Protein AF-A0A534KXR2-F1 (afdb_monomer_lite)

Foldseek 3Di:
DDDPVVVVVVLVVLVVVCVVVVHDSLVSLVVDPVNCVPDPSVRSVCVPDVVNVCPCVVVVVVVVVVVVD

Radius of gyration: 16.55 Å; chains: 1; bounding box: 36×24×47 Å

Sequence (69 aa):
GIGRQEAHKLVREATQKARAKEIHLRDALLAEPKVTKLLSKKEIEAAMDPNAYLGESFAIVDAVVKRVR

pLDDT: mean 92.41, std 4.61, range [66.31, 96.62]

Secondary structure (DSSP, 8-state):
---HHHHHHHHHHHHHHHHHTT--HHHHHHT-HHHHTTS-HHHHHHHT-GGGG-TTHHHHHHHHHHHH-

Structure (mmCIF, N/CA/C/O backbone):
data_AF-A0A534KXR2-F1
#
_entry.id   AF-A0A534KXR2-F1
#
loop_
_atom_site.group_PDB
_atom_site.id
_atom_site.type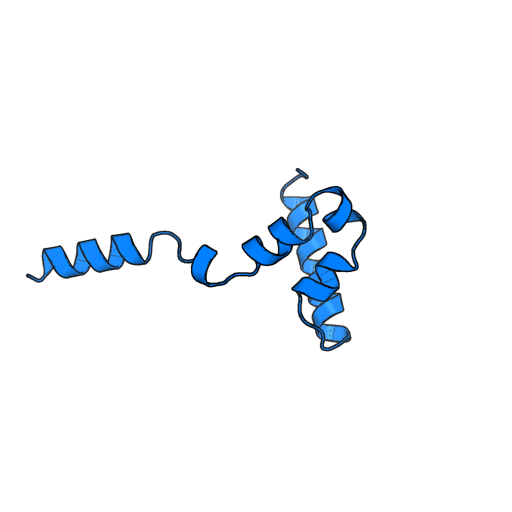_symbol
_atom_site.label_atom_id
_atom_site.label_alt_id
_atom_site.label_comp_id
_atom_site.label_asym_id
_atom_site.label_entity_id
_atom_site.label_seq_id
_atom_site.pdbx_PDB_ins_code
_atom_site.Cartn_x
_atom_site.Cartn_y
_atom_site.Cartn_z
_atom_site.occupancy
_atom_site.B_iso_or_equiv
_atom_site.auth_seq_id
_atom_site.auth_comp_id
_atom_site.auth_asym_id
_atom_site.auth_atom_id
_atom_site.pdbx_PDB_model_num
ATOM 1 N N . GLY A 1 1 ? -10.826 10.182 -1.271 1.00 70.69 1 GLY A N 1
ATOM 2 C CA . GLY A 1 1 ? -9.447 9.987 -0.776 1.00 70.69 1 GLY A CA 1
ATOM 3 C C . GLY A 1 1 ? -9.134 10.988 0.322 1.00 70.69 1 GLY A C 1
ATOM 4 O O . GLY A 1 1 ? -9.947 11.873 0.554 1.00 70.69 1 GLY A O 1
ATOM 5 N N . ILE A 1 2 ? -7.990 10.841 0.990 1.00 87.19 2 ILE A N 1
ATOM 6 C CA . ILE A 1 2 ? -7.511 11.731 2.068 1.00 87.19 2 ILE A CA 1
ATOM 7 C C . ILE A 1 2 ? -6.224 12.446 1.647 1.00 87.19 2 ILE A C 1
ATOM 9 O O . ILE A 1 2 ? -5.579 12.049 0.675 1.00 87.19 2 ILE A O 1
ATOM 13 N N . GLY A 1 3 ? -5.846 13.504 2.366 1.00 93.25 3 GLY A N 1
ATOM 14 C CA . GLY A 1 3 ? -4.618 14.247 2.083 1.00 93.25 3 GLY A CA 1
ATOM 15 C C . GLY A 1 3 ? -3.368 13.371 2.225 1.00 93.25 3 GLY A C 1
ATOM 16 O O . GLY A 1 3 ? -3.303 12.507 3.097 1.00 93.25 3 GLY A O 1
ATOM 17 N N . ARG A 1 4 ? -2.339 13.613 1.400 1.00 93.00 4 ARG A N 1
ATOM 18 C CA . ARG A 1 4 ? -1.102 12.802 1.360 1.00 93.00 4 ARG A CA 1
ATOM 19 C C . ARG A 1 4 ? -0.452 12.605 2.735 1.00 93.00 4 ARG A C 1
ATOM 21 O O . ARG A 1 4 ? -0.005 11.507 3.045 1.00 93.00 4 ARG A O 1
ATOM 28 N N . GLN A 1 5 ? -0.394 13.660 3.548 1.00 93.56 5 GLN A N 1
ATOM 29 C CA . GLN A 1 5 ? 0.205 13.603 4.887 1.00 93.56 5 GLN A CA 1
ATOM 30 C C . GLN A 1 5 ? -0.608 12.724 5.841 1.00 93.56 5 GLN A C 1
ATOM 32 O O . GLN A 1 5 ? -0.047 11.922 6.586 1.00 93.56 5 GLN A O 1
ATOM 37 N N . GLU A 1 6 ? -1.933 12.834 5.777 1.00 91.62 6 GLU A N 1
ATOM 38 C CA . GLU A 1 6 ? -2.841 12.019 6.577 1.00 91.62 6 GLU A CA 1
ATOM 39 C C . GLU A 1 6 ? -2.780 10.547 6.154 1.00 91.62 6 GLU A C 1
ATOM 41 O O . GLU A 1 6 ? -2.656 9.674 7.010 1.00 91.62 6 GLU A O 1
ATOM 46 N N . ALA A 1 7 ? -2.748 10.275 4.845 1.00 92.44 7 ALA A N 1
ATOM 47 C CA . ALA A 1 7 ? -2.561 8.931 4.303 1.00 92.44 7 ALA A CA 1
ATOM 48 C C . ALA A 1 7 ? -1.250 8.306 4.784 1.00 92.44 7 ALA A C 1
ATOM 50 O O . ALA A 1 7 ? -1.237 7.187 5.292 1.00 92.44 7 ALA A O 1
ATOM 51 N N . HIS A 1 8 ? -0.147 9.048 4.675 1.00 93.31 8 HIS A N 1
ATOM 52 C CA . HIS A 1 8 ? 1.162 8.571 5.100 1.00 93.31 8 HIS A CA 1
ATOM 53 C C . HIS A 1 8 ? 1.206 8.279 6.606 1.00 93.31 8 HIS A C 1
ATOM 55 O O . HIS A 1 8 ? 1.720 7.239 7.022 1.00 93.31 8 HIS A O 1
ATOM 61 N N . LYS A 1 9 ? 0.634 9.167 7.432 1.00 94.50 9 LYS A N 1
ATOM 62 C CA . LYS A 1 9 ? 0.531 8.956 8.881 1.00 94.50 9 LYS A CA 1
ATOM 63 C C . LYS A 1 9 ? -0.262 7.687 9.196 1.00 94.50 9 LYS A C 1
ATOM 65 O O . LYS A 1 9 ? 0.195 6.866 9.985 1.00 94.50 9 LYS A O 1
ATOM 70 N N . LEU A 1 10 ? -1.403 7.508 8.541 1.00 93.19 10 LEU A N 1
ATOM 71 C CA . LEU A 1 10 ? -2.284 6.371 8.756 1.00 93.19 10 LEU A CA 1
ATOM 72 C C . LEU A 1 10 ? -1.608 5.041 8.381 1.00 93.19 10 LEU A C 1
ATOM 74 O O . LEU A 1 10 ? -1.657 4.085 9.154 1.00 93.19 10 LEU A O 1
ATOM 78 N N . VAL A 1 11 ? -0.920 4.984 7.235 1.00 93.31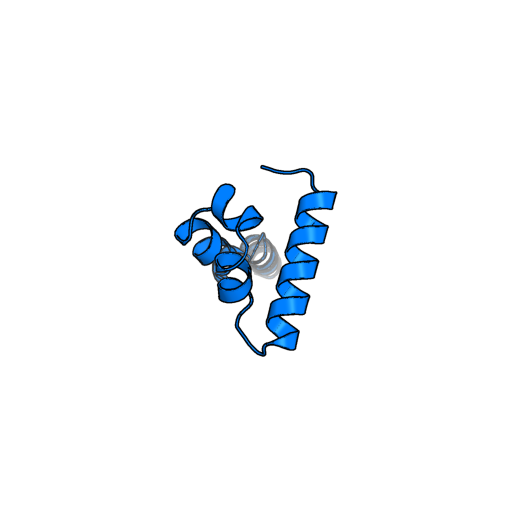 11 VAL A N 1
ATOM 79 C CA . VAL A 1 11 ? -0.176 3.781 6.822 1.00 93.31 11 VAL A CA 1
ATOM 80 C C . VAL A 1 11 ? 0.954 3.488 7.806 1.00 93.31 11 VAL A C 1
ATOM 82 O O . VAL A 1 11 ? 1.149 2.341 8.198 1.00 93.31 11 VAL A O 1
ATOM 85 N N . ARG A 1 12 ? 1.668 4.518 8.271 1.00 94.94 12 ARG A N 1
ATOM 86 C CA . ARG A 1 12 ? 2.736 4.357 9.264 1.00 94.94 12 ARG A CA 1
ATOM 87 C C . ARG A 1 12 ? 2.221 3.761 10.576 1.00 94.94 12 ARG A C 1
ATOM 89 O O . ARG A 1 12 ? 2.854 2.852 11.111 1.00 94.94 12 ARG A O 1
ATOM 96 N N . GLU A 1 13 ? 1.088 4.243 11.079 1.00 94.50 13 GLU A N 1
ATOM 97 C CA . GLU A 1 13 ? 0.441 3.700 12.280 1.00 94.50 13 GLU A CA 1
ATOM 98 C C . GLU A 1 13 ? 0.016 2.238 12.078 1.00 94.50 13 GLU A C 1
ATOM 100 O O . GLU A 1 13 ? 0.262 1.399 12.948 1.00 94.50 13 GLU A O 1
ATOM 105 N N . ALA A 1 14 ? -0.558 1.903 10.918 1.00 94.06 14 ALA A N 1
ATOM 106 C CA . ALA A 1 14 ? -0.931 0.530 10.579 1.00 94.06 14 ALA A CA 1
ATOM 107 C C . ALA A 1 14 ? 0.289 -0.405 10.534 1.00 94.06 14 ALA A C 1
ATOM 109 O O . ALA A 1 14 ? 0.246 -1.490 11.111 1.00 94.06 14 ALA A O 1
ATOM 110 N N . THR A 1 15 ? 1.406 0.029 9.945 1.00 94.50 15 THR A N 1
ATOM 111 C CA . THR A 1 15 ? 2.658 -0.744 9.908 1.00 94.50 15 THR A CA 1
ATOM 112 C C . THR A 1 15 ? 3.245 -0.963 11.298 1.00 94.50 15 THR A C 1
ATOM 114 O O . THR A 1 15 ? 3.696 -2.064 11.611 1.00 94.50 15 THR A O 1
ATOM 117 N N . GLN A 1 16 ? 3.209 0.049 12.167 1.00 95.44 16 GLN A N 1
ATOM 118 C CA . GLN A 1 16 ? 3.653 -0.099 13.554 1.00 95.44 16 GLN A CA 1
ATOM 119 C C . GLN A 1 16 ? 2.791 -1.111 14.317 1.00 95.44 16 GLN A C 1
ATOM 121 O O . GLN A 1 16 ? 3.337 -1.979 14.998 1.00 95.44 16 GLN A O 1
ATOM 126 N N . LYS A 1 17 ? 1.461 -1.048 14.160 1.00 94.19 17 LYS A N 1
ATOM 127 C CA . LYS A 1 17 ? 0.524 -2.021 14.746 1.00 94.19 17 LYS A CA 1
ATOM 128 C C . LYS A 1 17 ? 0.771 -3.434 14.213 1.00 94.19 17 LYS A C 1
ATOM 130 O O . LYS A 1 17 ? 0.799 -4.370 15.006 1.00 94.19 17 LYS A O 1
ATOM 135 N N . ALA A 1 18 ? 0.962 -3.579 12.902 1.00 95.62 18 ALA A N 1
ATOM 136 C CA . ALA A 1 18 ? 1.232 -4.860 12.256 1.00 95.62 18 ALA A CA 1
ATOM 137 C C . ALA A 1 18 ? 2.505 -5.502 12.816 1.00 95.62 18 ALA A C 1
ATOM 139 O O . ALA A 1 18 ? 2.483 -6.651 13.244 1.00 95.62 18 ALA A O 1
ATOM 140 N N . ARG A 1 19 ? 3.584 -4.715 12.916 1.00 95.50 19 ARG A N 1
ATOM 141 C CA . ARG A 1 19 ? 4.863 -5.165 13.473 1.00 95.50 19 ARG A CA 1
ATOM 142 C C . ARG A 1 19 ? 4.753 -5.544 14.948 1.00 95.50 19 ARG A C 1
ATOM 144 O O . ARG A 1 19 ? 5.266 -6.581 15.336 1.00 95.50 19 ARG A O 1
ATOM 151 N N . ALA A 1 20 ? 4.092 -4.721 15.763 1.00 95.75 20 ALA A N 1
ATOM 152 C CA . ALA A 1 20 ? 3.948 -4.974 17.198 1.00 95.75 20 ALA A CA 1
ATOM 153 C C . ALA A 1 20 ? 3.119 -6.230 17.511 1.00 95.75 20 ALA A C 1
ATOM 155 O O . ALA A 1 20 ? 3.298 -6.830 18.564 1.00 95.75 20 ALA A O 1
ATOM 156 N N . LYS A 1 21 ? 2.202 -6.603 16.612 1.00 94.12 21 LYS A N 1
ATOM 157 C CA . LYS A 1 21 ? 1.336 -7.781 16.747 1.00 94.12 21 LYS A CA 1
ATOM 158 C C . LYS A 1 21 ? 1.804 -8.983 15.921 1.00 94.12 21 LYS A C 1
ATOM 160 O O . LYS A 1 21 ? 1.107 -9.988 15.922 1.00 94.12 21 LYS A O 1
ATOM 165 N N . GLU A 1 22 ? 2.917 -8.857 15.195 1.00 95.62 22 GLU A N 1
ATOM 166 C CA . GLU A 1 22 ? 3.428 -9.865 14.252 1.00 95.62 22 GLU A CA 1
ATOM 167 C C . GLU A 1 22 ? 2.372 -10.369 13.249 1.00 95.62 22 GLU A C 1
ATOM 169 O O . GLU A 1 22 ? 2.306 -11.547 12.907 1.00 95.62 22 GLU A O 1
ATOM 174 N N . ILE A 1 23 ? 1.534 -9.455 12.754 1.00 95.56 23 ILE A N 1
ATOM 175 C CA . ILE A 1 23 ? 0.508 -9.745 11.744 1.00 95.56 23 ILE A CA 1
ATOM 176 C C . ILE A 1 23 ? 0.859 -9.110 10.401 1.00 95.56 23 ILE A C 1
ATOM 178 O O . ILE A 1 23 ? 1.650 -8.167 10.313 1.00 95.56 23 ILE A O 1
ATOM 182 N N . HIS A 1 24 ? 0.215 -9.586 9.338 1.00 93.81 24 HIS A N 1
ATOM 183 C CA . HIS A 1 24 ? 0.366 -9.003 8.013 1.00 93.81 24 HIS A CA 1
ATOM 184 C C . HIS A 1 24 ? -0.189 -7.566 7.971 1.00 93.81 24 HIS A C 1
ATOM 186 O O . HIS A 1 24 ? -1.239 -7.274 8.550 1.00 93.81 24 HIS A O 1
ATOM 192 N N . LEU A 1 25 ? 0.468 -6.661 7.230 1.00 93.12 25 LEU A N 1
ATOM 193 C CA . LEU A 1 25 ? 0.032 -5.259 7.100 1.00 93.12 25 LEU A CA 1
ATOM 194 C C . LEU A 1 25 ? -1.408 -5.146 6.579 1.00 93.12 25 LEU A C 1
ATOM 196 O O . LEU A 1 25 ? -2.184 -4.341 7.086 1.00 93.12 25 LEU A O 1
ATOM 200 N N . ARG A 1 26 ? -1.783 -5.999 5.617 1.00 93.25 26 ARG A N 1
ATOM 201 C CA . ARG A 1 26 ? -3.169 -6.134 5.129 1.00 93.25 26 ARG A CA 1
ATOM 202 C C . ARG A 1 26 ? -4.169 -6.271 6.278 1.00 93.25 26 ARG A C 1
ATOM 204 O O . ARG A 1 26 ? -5.181 -5.581 6.286 1.00 93.25 26 ARG A O 1
ATOM 211 N N . ASP A 1 27 ? -3.889 -7.139 7.244 1.00 93.19 27 ASP A N 1
ATOM 212 C CA . ASP A 1 27 ? -4.830 -7.438 8.322 1.00 93.19 27 ASP A CA 1
ATOM 213 C C . ASP A 1 27 ? -4.914 -6.257 9.303 1.00 93.19 27 ASP A C 1
ATOM 215 O O . ASP A 1 27 ? -5.996 -5.910 9.775 1.00 93.19 27 ASP A O 1
ATOM 219 N N . ALA A 1 28 ? -3.798 -5.552 9.525 1.00 93.94 28 ALA A N 1
ATOM 220 C CA . ALA A 1 28 ? -3.786 -4.303 10.284 1.00 93.94 28 ALA A CA 1
ATOM 221 C C . ALA A 1 28 ? -4.564 -3.166 9.589 1.00 93.94 28 ALA A C 1
ATOM 223 O O . ALA A 1 28 ? -5.237 -2.393 10.269 1.00 93.94 28 ALA A O 1
ATOM 224 N N . LEU A 1 29 ? -4.505 -3.073 8.256 1.00 93.44 29 LEU A N 1
ATOM 225 C CA . LEU A 1 29 ? -5.271 -2.104 7.462 1.00 93.44 29 LEU A CA 1
ATOM 226 C C . LEU A 1 29 ? -6.772 -2.428 7.458 1.00 93.44 29 LEU A C 1
ATOM 228 O O . LEU A 1 29 ? -7.590 -1.525 7.599 1.00 93.44 29 LEU A O 1
ATOM 232 N N . LEU A 1 30 ? -7.143 -3.708 7.357 1.00 92.75 30 LEU A N 1
ATOM 233 C CA . LEU A 1 30 ? -8.541 -4.153 7.432 1.00 92.75 30 LEU A CA 1
ATOM 234 C C . LEU A 1 30 ? -9.159 -3.935 8.818 1.00 92.75 30 LEU A C 1
ATOM 236 O O . LEU A 1 30 ? -10.365 -3.731 8.930 1.00 92.75 30 LEU A O 1
ATOM 240 N N . ALA A 1 31 ? -8.341 -3.954 9.868 1.00 91.69 31 ALA A N 1
ATOM 241 C CA . ALA A 1 31 ? -8.774 -3.659 11.228 1.00 91.69 31 ALA A CA 1
ATOM 242 C C . ALA A 1 31 ? -8.894 -2.151 11.527 1.00 91.69 31 ALA A C 1
ATOM 244 O O . ALA A 1 31 ? -9.372 -1.797 12.603 1.00 91.69 31 ALA A O 1
ATOM 245 N N . GLU A 1 32 ? -8.458 -1.260 10.627 1.00 92.81 32 GLU A N 1
ATOM 246 C CA . GLU A 1 32 ? -8.478 0.192 10.832 1.00 92.81 32 GLU A CA 1
ATOM 247 C C . GLU A 1 32 ? -9.731 0.825 10.189 1.00 92.81 32 GLU A C 1
ATOM 249 O O . GLU A 1 32 ? -9.807 0.928 8.960 1.00 92.81 32 GLU A O 1
ATOM 254 N N . PRO A 1 33 ? -10.707 1.319 10.981 1.00 90.44 33 PRO A N 1
ATOM 255 C CA . PRO A 1 33 ? -11.965 1.856 10.453 1.00 90.44 33 PRO A CA 1
ATOM 256 C C . PRO A 1 33 ? -11.779 3.037 9.497 1.00 90.44 33 PRO A C 1
ATOM 258 O O . PRO A 1 33 ? -12.567 3.233 8.573 1.00 90.44 33 PRO A O 1
ATOM 261 N N . LYS A 1 34 ? -10.725 3.839 9.698 1.00 90.12 34 LYS A N 1
ATOM 262 C CA . LYS A 1 34 ? -10.403 4.953 8.799 1.00 90.12 34 LYS A CA 1
ATOM 263 C C . LYS A 1 34 ? -9.992 4.475 7.405 1.00 90.12 34 LYS A C 1
ATOM 265 O O . LYS A 1 34 ? -10.280 5.168 6.435 1.00 90.12 34 LYS A O 1
ATOM 270 N N . VAL A 1 35 ? -9.352 3.308 7.300 1.00 90.56 35 VAL A N 1
ATOM 271 C CA . VAL A 1 35 ? -8.980 2.695 6.016 1.00 90.56 35 VAL A CA 1
ATOM 272 C C . VAL A 1 35 ? -10.202 2.075 5.365 1.00 90.56 35 VAL A C 1
ATOM 274 O O . VAL A 1 35 ? -10.485 2.378 4.212 1.00 90.56 35 VAL A O 1
ATOM 277 N N . THR A 1 36 ? -10.952 1.251 6.098 1.00 91.19 36 THR A N 1
ATOM 278 C CA . THR A 1 36 ? -12.091 0.505 5.540 1.00 91.19 36 THR A CA 1
ATOM 279 C C . THR A 1 36 ? -13.271 1.395 5.153 1.00 91.19 36 THR A C 1
ATOM 281 O O . THR A 1 36 ? -14.086 1.013 4.319 1.00 91.19 36 THR A O 1
ATOM 284 N N . LYS A 1 37 ? -13.339 2.618 5.694 1.00 92.81 37 LYS A N 1
ATOM 285 C CA . LYS A 1 37 ? -14.262 3.666 5.231 1.00 92.81 37 LYS A CA 1
ATOM 286 C C . LYS A 1 37 ? -13.884 4.244 3.859 1.00 92.81 37 LYS A C 1
ATOM 288 O O . LYS A 1 37 ? -14.740 4.813 3.189 1.00 92.81 37 LYS A O 1
ATOM 293 N N . LEU A 1 38 ? -12.614 4.155 3.465 1.00 91.69 38 LEU A N 1
ATOM 294 C CA . LEU A 1 38 ? -12.081 4.740 2.230 1.00 91.69 38 LEU A CA 1
ATOM 295 C C . LEU A 1 38 ? -11.808 3.703 1.140 1.00 91.69 38 LEU A C 1
ATOM 297 O O . LEU A 1 38 ? -11.891 4.045 -0.034 1.00 91.69 38 LEU A O 1
ATOM 301 N N . LEU A 1 39 ? -11.441 2.485 1.533 1.00 91.56 39 LEU A N 1
ATOM 302 C CA . LEU A 1 39 ? -11.061 1.389 0.654 1.00 91.56 39 LEU A CA 1
ATOM 303 C C . LEU A 1 39 ? -11.805 0.123 1.070 1.00 91.56 39 LEU A C 1
ATOM 305 O O . LEU A 1 39 ? -11.836 -0.254 2.242 1.00 91.56 39 LEU A O 1
ATOM 309 N N . SER A 1 40 ? -12.369 -0.566 0.092 1.00 92.81 40 SER A N 1
ATOM 310 C C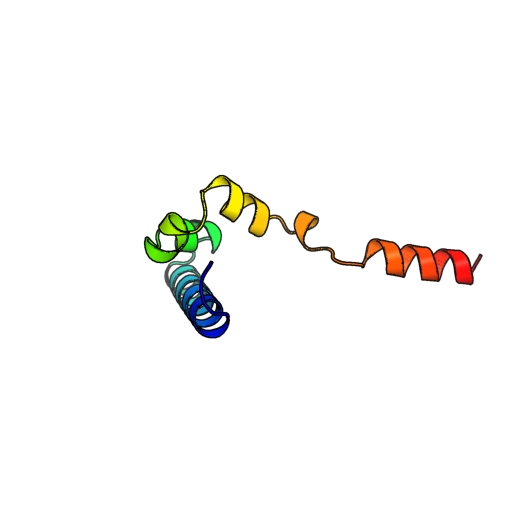A . SER A 1 40 ? -12.920 -1.902 0.254 1.00 92.81 40 SER A CA 1
ATOM 311 C C . SER A 1 40 ? -11.815 -2.935 0.482 1.00 92.81 40 SER A C 1
ATOM 313 O O . SER A 1 40 ? -10.649 -2.739 0.133 1.00 92.81 40 SER A O 1
ATOM 315 N N . LYS A 1 41 ? -12.193 -4.103 1.016 1.00 91.62 41 LYS A N 1
ATOM 316 C CA . LYS A 1 41 ? -11.265 -5.227 1.207 1.00 91.62 41 LYS A CA 1
ATOM 317 C C . LYS A 1 41 ? -10.523 -5.601 -0.083 1.00 91.62 41 LYS A C 1
ATOM 319 O O . LYS A 1 41 ? -9.317 -5.811 -0.039 1.00 91.62 41 LYS A O 1
ATOM 324 N N . LYS A 1 42 ? -11.232 -5.633 -1.217 1.00 92.62 42 LYS A N 1
ATOM 325 C CA . LYS A 1 42 ? -10.649 -5.964 -2.525 1.00 92.62 42 LYS A CA 1
ATOM 326 C C . LYS A 1 42 ? -9.617 -4.932 -2.977 1.00 92.6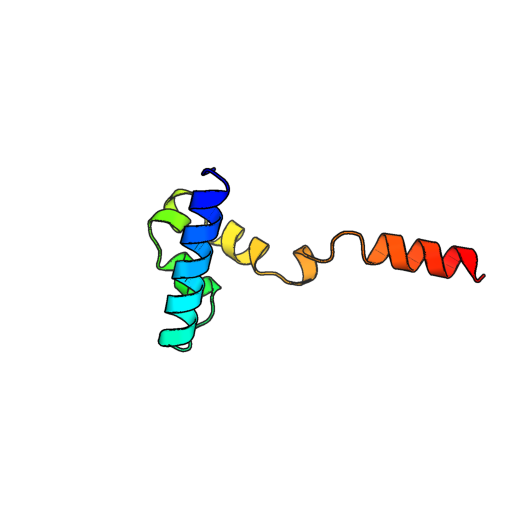2 42 LYS A C 1
ATOM 328 O O . LYS A 1 42 ? -8.586 -5.311 -3.513 1.00 92.62 42 LYS A O 1
ATOM 333 N N . GLU A 1 43 ? -9.871 -3.646 -2.744 1.00 92.31 43 GLU A N 1
ATOM 334 C CA . GLU A 1 43 ? -8.919 -2.580 -3.085 1.00 92.31 43 GLU A CA 1
ATOM 335 C C . GLU A 1 43 ? -7.661 -2.648 -2.214 1.00 92.31 43 GLU A C 1
ATOM 337 O O . GLU A 1 43 ? -6.558 -2.457 -2.717 1.00 92.31 43 GLU A O 1
ATOM 342 N N . ILE A 1 44 ? -7.807 -2.978 -0.927 1.00 91.94 44 ILE A N 1
ATOM 343 C CA . ILE A 1 44 ? -6.666 -3.185 -0.023 1.00 91.94 44 ILE A CA 1
ATOM 344 C C . ILE A 1 44 ? -5.859 -4.415 -0.451 1.00 91.94 44 ILE A C 1
ATOM 346 O O . ILE A 1 44 ? -4.635 -4.360 -0.478 1.00 91.94 44 ILE A O 1
ATOM 350 N N . GLU A 1 45 ? -6.522 -5.519 -0.798 1.00 91.56 45 GLU A N 1
ATOM 351 C CA . GLU A 1 45 ? -5.857 -6.727 -1.300 1.00 91.56 45 GLU A CA 1
ATOM 352 C C . GLU A 1 45 ? -5.107 -6.460 -2.607 1.00 91.56 45 GLU A C 1
ATOM 354 O O . GLU A 1 45 ? -3.942 -6.832 -2.712 1.00 91.56 45 GLU A O 1
ATOM 359 N N . ALA A 1 46 ? -5.723 -5.747 -3.553 1.00 92.19 46 ALA A N 1
ATOM 360 C CA . ALA A 1 46 ? -5.082 -5.356 -4.805 1.00 92.19 46 ALA A CA 1
ATOM 361 C C . ALA A 1 46 ? -3.878 -4.424 -4.579 1.00 92.19 46 ALA A C 1
ATOM 363 O O . ALA A 1 46 ? -2.840 -4.598 -5.208 1.00 92.19 46 ALA A O 1
ATOM 364 N N . ALA A 1 47 ? -3.975 -3.468 -3.650 1.00 90.94 47 ALA A N 1
ATOM 365 C CA . ALA A 1 47 ? -2.868 -2.571 -3.310 1.00 90.94 47 ALA A CA 1
ATOM 366 C C . ALA A 1 47 ? -1.700 -3.277 -2.595 1.00 90.94 47 ALA A C 1
ATOM 368 O O . ALA A 1 47 ? -0.594 -2.741 -2.551 1.00 90.94 47 ALA A O 1
ATOM 369 N N . MET A 1 48 ? -1.944 -4.452 -2.011 1.00 90.81 48 MET A N 1
ATOM 370 C CA . MET A 1 48 ? -0.935 -5.282 -1.347 1.00 90.81 48 MET A CA 1
ATOM 371 C C . MET A 1 48 ? -0.359 -6.369 -2.262 1.00 90.81 48 MET A C 1
ATOM 373 O O . MET A 1 48 ? 0.513 -7.116 -1.818 1.00 90.81 48 MET A O 1
ATOM 377 N N . ASP A 1 49 ? -0.811 -6.467 -3.515 1.00 91.75 49 ASP A N 1
ATOM 378 C CA . ASP A 1 49 ? -0.223 -7.372 -4.499 1.00 91.75 49 ASP A CA 1
ATOM 379 C C . ASP A 1 49 ? 1.106 -6.790 -5.022 1.00 91.75 49 ASP A C 1
ATOM 381 O O . ASP A 1 49 ? 1.105 -5.747 -5.684 1.00 91.75 49 ASP A O 1
ATOM 385 N N . PRO A 1 50 ? 2.256 -7.443 -4.771 1.00 90.06 50 PRO A N 1
ATOM 386 C CA . PRO A 1 50 ? 3.544 -6.966 -5.268 1.00 90.06 50 PRO A C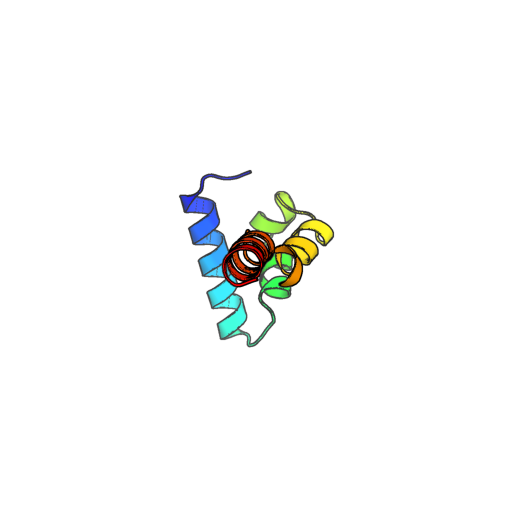A 1
ATOM 387 C C . PRO A 1 50 ? 3.611 -6.915 -6.801 1.00 90.06 50 PRO A C 1
ATOM 389 O O . PRO A 1 50 ? 4.319 -6.071 -7.350 1.00 90.06 50 PRO A O 1
ATOM 392 N N . ASN A 1 51 ? 2.853 -7.760 -7.509 1.00 90.25 51 ASN A N 1
ATOM 393 C CA . ASN A 1 51 ? 2.824 -7.764 -8.974 1.00 90.25 51 ASN A CA 1
ATOM 394 C C . ASN A 1 51 ? 2.123 -6.524 -9.538 1.00 90.25 51 ASN A C 1
ATOM 396 O O . ASN A 1 51 ? 2.432 -6.085 -10.645 1.00 90.25 51 ASN A O 1
ATOM 400 N N . ALA A 1 52 ? 1.215 -5.925 -8.764 1.00 87.69 52 ALA A N 1
ATOM 401 C CA . ALA A 1 52 ? 0.532 -4.690 -9.128 1.00 87.69 52 ALA A CA 1
ATOM 402 C C . ALA A 1 52 ? 1.402 -3.435 -8.907 1.00 87.69 52 ALA A C 1
ATOM 404 O O . ALA A 1 52 ? 0.998 -2.338 -9.293 1.00 87.69 52 ALA A O 1
ATOM 405 N N . TYR A 1 53 ? 2.602 -3.573 -8.322 1.00 90.88 53 TYR A N 1
ATOM 406 C CA . TYR A 1 53 ? 3.479 -2.456 -7.950 1.00 90.88 53 TYR A CA 1
ATOM 407 C C . TYR A 1 53 ? 4.858 -2.495 -8.636 1.00 90.88 53 TYR A C 1
ATOM 409 O O . TYR A 1 53 ? 5.869 -2.073 -8.080 1.00 90.88 53 TYR A O 1
ATOM 417 N N . LEU A 1 54 ? 4.911 -2.995 -9.873 1.00 91.62 54 LEU A N 1
ATOM 418 C CA . LEU A 1 54 ? 6.157 -3.103 -10.647 1.00 91.62 54 LEU A CA 1
ATOM 419 C C . LEU A 1 54 ? 6.546 -1.810 -11.385 1.00 91.62 54 LEU A C 1
ATOM 421 O O . LEU A 1 54 ? 7.676 -1.695 -11.864 1.00 91.62 54 LEU A O 1
ATOM 425 N N . GLY A 1 55 ? 5.647 -0.826 -11.477 1.00 92.06 55 GLY A N 1
ATOM 426 C CA . GLY A 1 55 ? 5.915 0.443 -12.160 1.00 92.06 55 GLY A CA 1
ATOM 427 C C . GLY A 1 55 ? 6.387 0.241 -13.605 1.00 92.06 55 GLY A C 1
ATOM 428 O O . GLY A 1 55 ? 5.858 -0.594 -14.334 1.00 92.06 55 GLY A O 1
ATOM 429 N N . GLU A 1 56 ? 7.422 0.978 -14.009 1.00 93.88 56 GLU A N 1
ATOM 430 C CA . GLU A 1 56 ? 8.003 0.901 -15.359 1.00 93.88 56 GLU A CA 1
ATOM 431 C C . GLU A 1 56 ? 9.076 -0.187 -15.516 1.00 93.88 56 GLU A C 1
ATOM 433 O O . GLU A 1 56 ? 9.779 -0.213 -16.524 1.00 93.88 56 GLU A O 1
ATOM 438 N N . SER A 1 57 ? 9.211 -1.109 -14.554 1.00 94.38 57 SER A N 1
ATOM 439 C CA . SER A 1 57 ? 10.276 -2.125 -14.570 1.00 94.38 57 SER A CA 1
ATOM 440 C C . SER A 1 57 ? 10.350 -2.882 -15.901 1.00 94.38 57 SER A C 1
ATOM 442 O O . SER A 1 57 ? 11.432 -3.024 -16.463 1.00 94.38 57 SER A O 1
ATOM 444 N N . PHE A 1 58 ? 9.206 -3.295 -16.458 1.00 92.56 58 PHE A N 1
ATOM 445 C CA . PHE A 1 58 ? 9.159 -3.959 -17.766 1.00 92.56 58 PHE A CA 1
ATOM 446 C C . PHE A 1 58 ? 9.605 -3.051 -18.914 1.00 92.56 58 PHE A C 1
ATOM 448 O O . PHE A 1 58 ? 10.420 -3.463 -19.732 1.00 92.56 58 PHE A O 1
ATOM 455 N N . ALA A 1 59 ? 9.122 -1.807 -18.953 1.00 94.81 59 ALA A N 1
ATOM 456 C CA . ALA A 1 59 ? 9.472 -0.860 -20.010 1.00 94.81 59 ALA A CA 1
ATOM 457 C C . ALA A 1 59 ? 10.975 -0.541 -20.010 1.00 94.81 59 ALA A C 1
ATOM 459 O O . ALA A 1 59 ? 11.597 -0.460 -21.070 1.00 94.81 59 ALA A O 1
ATOM 460 N N . ILE A 1 60 ? 11.572 -0.416 -18.821 1.00 96.06 60 ILE A N 1
ATOM 461 C CA . ILE A 1 60 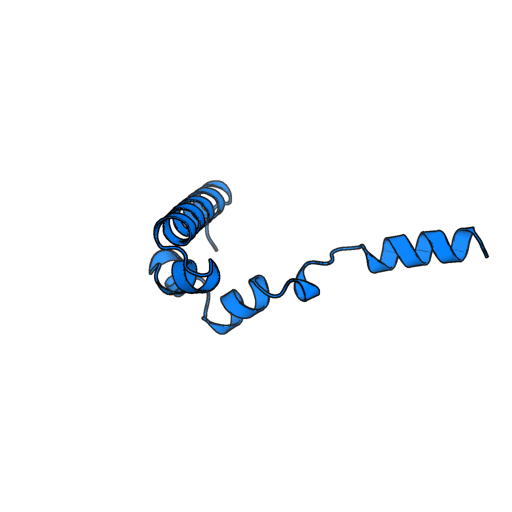? 13.009 -0.198 -18.645 1.00 96.06 60 ILE A CA 1
ATOM 462 C C . ILE A 1 60 ? 13.795 -1.414 -19.144 1.00 96.06 60 ILE A C 1
ATOM 464 O O . ILE A 1 60 ? 14.734 -1.251 -19.925 1.00 96.06 60 ILE A O 1
ATOM 468 N N . VAL A 1 61 ? 13.408 -2.628 -18.736 1.00 96.19 61 VAL A N 1
ATOM 469 C CA . VAL A 1 61 ? 14.059 -3.869 -19.189 1.00 96.19 61 VAL A CA 1
ATOM 470 C C . VAL A 1 61 ? 13.972 -3.998 -20.710 1.00 96.19 61 VAL A C 1
ATOM 472 O O . VAL A 1 61 ? 14.994 -4.221 -21.359 1.00 96.19 61 VAL A O 1
ATOM 475 N N . ASP A 1 62 ? 12.798 -3.773 -21.296 1.00 96.56 62 ASP A N 1
ATOM 476 C CA . ASP A 1 62 ? 12.598 -3.828 -22.745 1.00 96.56 62 ASP A CA 1
ATOM 477 C C . ASP A 1 62 ? 13.452 -2.796 -23.488 1.00 96.56 62 ASP A C 1
ATOM 479 O O . ASP A 1 62 ? 14.029 -3.104 -24.535 1.00 96.56 62 ASP A O 1
ATOM 483 N N . ALA A 1 63 ? 13.565 -1.575 -22.959 1.00 96.62 63 ALA A N 1
ATOM 484 C CA . ALA A 1 63 ? 14.403 -0.533 -23.544 1.00 96.62 63 ALA A CA 1
ATOM 485 C C . ALA A 1 63 ? 15.890 -0.921 -23.530 1.00 96.62 63 ALA A C 1
ATOM 487 O O . ALA A 1 63 ? 16.593 -0.698 -24.518 1.00 96.62 63 ALA A O 1
ATOM 488 N N . VAL A 1 64 ? 16.366 -1.540 -22.444 1.00 96.50 64 VAL A N 1
ATOM 489 C CA . VAL A 1 64 ? 17.745 -2.037 -22.339 1.00 96.50 64 VAL A CA 1
ATOM 490 C C . VAL A 1 64 ? 17.979 -3.184 -23.320 1.00 96.50 64 VAL A C 1
ATOM 492 O O . VAL A 1 64 ? 18.941 -3.131 -24.082 1.00 96.50 64 VAL A O 1
ATOM 495 N N . VAL A 1 65 ? 17.088 -4.179 -23.366 1.00 96.25 65 VAL A N 1
ATOM 496 C CA . VAL A 1 65 ? 17.206 -5.342 -24.265 1.00 96.25 65 VAL A CA 1
ATOM 497 C C . VAL A 1 65 ? 17.213 -4.918 -25.735 1.00 96.25 65 VAL A C 1
ATOM 499 O O . VAL A 1 65 ? 18.019 -5.427 -26.509 1.00 96.25 65 VAL A O 1
ATOM 502 N N . LYS A 1 66 ? 16.366 -3.958 -26.127 1.00 96.25 66 LYS A N 1
ATOM 503 C CA . LYS A 1 66 ? 16.345 -3.402 -27.492 1.00 96.25 66 LYS A CA 1
ATOM 504 C C . LYS A 1 66 ? 17.617 -2.645 -27.862 1.00 96.25 66 LYS A C 1
ATOM 506 O O . LYS A 1 66 ? 17.918 -2.539 -29.039 1.00 96.25 66 LYS A O 1
ATOM 511 N N . ARG A 1 67 ? 18.325 -2.081 -26.882 1.00 94.38 67 ARG A N 1
ATOM 512 C CA . ARG A 1 67 ? 19.545 -1.297 -27.111 1.00 94.38 67 ARG A CA 1
ATOM 513 C C . ARG A 1 67 ? 20.793 -2.165 -27.277 1.00 94.38 67 ARG A C 1
ATOM 515 O O . ARG A 1 67 ? 21.761 -1.706 -27.873 1.00 94.38 67 ARG A O 1
ATOM 522 N N . VAL A 1 68 ? 20.796 -3.364 -26.694 1.00 92.44 68 VAL A N 1
ATOM 523 C CA . VAL A 1 68 ? 21.946 -4.290 -26.715 1.00 92.44 68 VAL A CA 1
ATOM 524 C C . VAL A 1 68 ? 21.813 -5.411 -27.748 1.00 92.44 68 VAL A C 1
ATOM 526 O O . VAL A 1 68 ? 22.763 -6.169 -27.934 1.00 92.44 68 VAL A O 1
ATOM 529 N N . ARG A 1 69 ? 20.646 -5.536 -28.384 1.00 66.31 69 ARG A N 1
ATOM 530 C CA . ARG A 1 69 ? 20.428 -6.359 -29.578 1.00 66.31 69 ARG A CA 1
ATOM 531 C C . ARG A 1 69 ? 20.701 -5.549 -30.834 1.00 66.31 69 ARG A C 1
ATOM 533 O O . ARG A 1 69 ? 21.192 -6.173 -31.797 1.00 66.31 69 ARG A O 1
#